Protein AF-A0A2G1LMB9-F1 (afdb_monomer_lite)

Foldseek 3Di:
DVVVVVVVLVVQAPLLLLQLCLLQQAQHWAAQALDCPDPSSVVSCVRRNPSSSNSCCVVQHRHIDHRHNCLLSQLQVCQLQQDDLCVSQVSSVHDSVVSVVSQVVCVVVVNRHHGNNDHRPDPVVVVVVLVPPQDPVPRDDDPVVPCPPDPPPPPPPPDDDDDDDD

pLDDT: mean 78.18, std 22.2, range [35.91, 97.31]

Secondary structure (DSSP, 8-state):
-HHHHHHHHHHHS-HHHHHHHHHHHTTSEEE--S-TTSHHHHHHHHHHHHHHHHHHHHHHTTSEEE----HHHHHHHHHHTT--HHHHHHHHTS-HHHHHHHHHHHHHTT-PPPTTSS--S-THHHHHHHTT-B-TTT--B-GGG---------------------

Structure (mmCIF, N/CA/C/O backbone):
data_AF-A0A2G1LMB9-F1
#
_entry.id   AF-A0A2G1LMB9-F1
#
loop_
_atom_site.group_PDB
_atom_site.id
_atom_site.type_symbol
_atom_site.label_atom_id
_atom_site.label_alt_id
_atom_site.label_comp_id
_atom_site.label_asym_id
_atom_site.label_entity_id
_atom_site.label_seq_id
_atom_site.pdbx_PDB_ins_code
_atom_site.Cartn_x
_atom_site.Cartn_y
_atom_site.Cartn_z
_atom_site.occupancy
_atom_site.B_iso_or_equiv
_atom_site.auth_seq_id
_atom_site.auth_comp_id
_atom_site.auth_asym_id
_atom_site.auth_atom_id
_atom_site.pdbx_PDB_model_num
ATOM 1 N N . MET A 1 1 ? 10.425 -12.894 7.983 1.00 49.38 1 MET A N 1
ATOM 2 C CA . MET A 1 1 ? 10.322 -12.678 6.521 1.00 49.38 1 MET A CA 1
ATOM 3 C C . MET A 1 1 ? 9.237 -11.686 6.073 1.00 49.38 1 MET A C 1
ATOM 5 O O . MET A 1 1 ? 9.584 -10.804 5.309 1.00 49.38 1 MET A O 1
ATOM 9 N N . LYS A 1 2 ? 7.954 -11.737 6.498 1.00 54.31 2 LYS A N 1
ATOM 10 C CA . LYS A 1 2 ? 6.942 -10.742 6.030 1.00 54.31 2 LYS A CA 1
ATOM 11 C C . LYS A 1 2 ? 7.195 -9.293 6.497 1.00 54.31 2 LYS A C 1
ATOM 13 O O . LYS A 1 2 ? 6.802 -8.365 5.801 1.00 54.31 2 LYS A O 1
ATOM 18 N N . SER A 1 3 ? 7.811 -9.100 7.666 1.00 61.62 3 SER A N 1
ATOM 19 C CA . SER A 1 3 ? 8.105 -7.773 8.233 1.00 61.62 3 SER A CA 1
ATOM 20 C C . SER A 1 3 ? 9.253 -7.057 7.519 1.00 61.62 3 SER A C 1
ATOM 22 O O . SER A 1 3 ? 9.159 -5.860 7.278 1.00 61.62 3 SER A O 1
ATOM 24 N N . GLU A 1 4 ? 10.298 -7.791 7.137 1.00 70.12 4 GLU A N 1
ATOM 25 C CA . GLU A 1 4 ? 11.509 -7.230 6.520 1.00 70.12 4 GLU A CA 1
ATOM 26 C C . GLU A 1 4 ? 11.238 -6.692 5.116 1.00 70.12 4 GLU A C 1
ATOM 28 O O . GLU A 1 4 ? 11.680 -5.599 4.784 1.00 70.12 4 GLU A O 1
ATOM 33 N N . PHE A 1 5 ? 10.423 -7.393 4.321 1.00 77.88 5 PHE A N 1
ATOM 34 C CA . PHE A 1 5 ? 10.077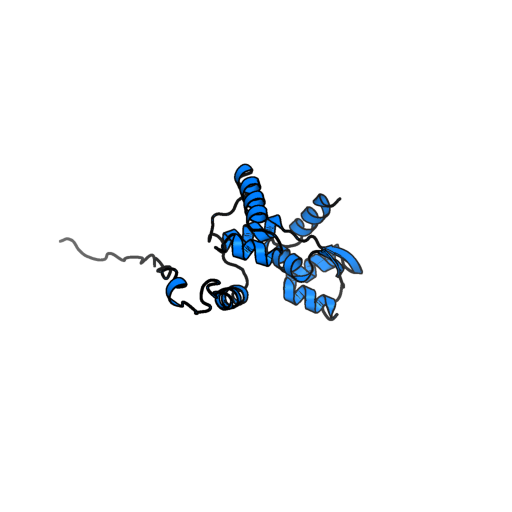 -6.930 2.975 1.00 77.88 5 PHE A CA 1
ATOM 35 C C . PHE A 1 5 ? 9.251 -5.634 2.985 1.00 77.88 5 PHE A C 1
ATOM 37 O O . PHE A 1 5 ? 9.436 -4.774 2.131 1.00 77.88 5 PHE A O 1
ATOM 44 N N . LYS A 1 6 ? 8.361 -5.464 3.976 1.00 78.88 6 LYS A N 1
ATOM 45 C CA . LYS A 1 6 ? 7.635 -4.200 4.163 1.00 78.88 6 LYS A CA 1
ATOM 46 C C . LYS A 1 6 ? 8.609 -3.059 4.465 1.00 78.88 6 LYS A C 1
ATOM 48 O O . LYS A 1 6 ? 8.463 -2.005 3.865 1.00 78.88 6 LYS A O 1
ATOM 53 N N . SER A 1 7 ? 9.561 -3.278 5.377 1.00 83.25 7 SER A N 1
ATOM 54 C CA . SER A 1 7 ? 10.574 -2.273 5.730 1.00 83.25 7 SER A CA 1
ATOM 55 C C . SER A 1 7 ? 11.363 -1.844 4.501 1.00 83.25 7 SER A C 1
ATOM 57 O O . SER A 1 7 ? 11.392 -0.666 4.185 1.00 83.25 7 SER A O 1
ATOM 59 N N . LEU A 1 8 ? 11.879 -2.816 3.747 1.00 86.62 8 LEU A N 1
ATOM 60 C CA . LEU A 1 8 ? 12.672 -2.554 2.551 1.00 86.62 8 LEU A CA 1
ATOM 61 C C . LEU A 1 8 ? 11.900 -1.737 1.505 1.00 86.62 8 LEU A C 1
ATOM 63 O O . LEU A 1 8 ? 12.444 -0.817 0.911 1.00 86.62 8 LEU A O 1
ATOM 67 N N . LEU A 1 9 ? 10.616 -2.041 1.292 1.00 87.69 9 LEU A N 1
ATOM 68 C CA . LEU A 1 9 ? 9.776 -1.246 0.398 1.00 87.69 9 LEU A CA 1
ATOM 69 C C . LEU A 1 9 ? 9.539 0.181 0.923 1.00 87.69 9 LEU A C 1
ATOM 71 O O . LEU A 1 9 ? 9.479 1.105 0.119 1.00 87.69 9 LEU A O 1
ATOM 75 N N . SER A 1 10 ? 9.416 0.368 2.239 1.00 88.06 10 SER A N 1
ATOM 76 C CA . SER A 1 10 ? 9.296 1.691 2.875 1.00 88.06 10 SER A CA 1
ATOM 77 C C . SER A 1 10 ? 10.571 2.524 2.833 1.00 88.06 10 SER A C 1
ATOM 79 O O . SER A 1 10 ? 10.472 3.744 2.897 1.00 88.06 10 SER A O 1
ATOM 81 N N . ASP A 1 11 ? 11.734 1.895 2.685 1.00 90.94 11 ASP A N 1
ATOM 82 C CA . ASP A 1 11 ? 13.006 2.606 2.518 1.00 90.94 11 ASP A CA 1
ATOM 83 C C . ASP A 1 11 ? 13.177 3.148 1.089 1.00 90.94 11 ASP A C 1
ATOM 85 O O . ASP A 1 11 ? 13.950 4.075 0.854 1.00 90.94 11 ASP A O 1
ATOM 89 N N . ILE A 1 12 ? 12.460 2.558 0.128 1.00 92.56 12 ILE A N 1
ATOM 90 C CA . ILE A 1 12 ? 12.597 2.846 -1.303 1.00 92.56 12 ILE A CA 1
ATOM 91 C C . ILE A 1 12 ? 11.465 3.747 -1.793 1.00 92.56 12 ILE A C 1
ATOM 93 O O . ILE A 1 12 ? 11.712 4.645 -2.584 1.00 92.56 12 ILE A O 1
ATOM 97 N N . LEU A 1 13 ? 10.231 3.502 -1.351 1.00 92.69 13 LEU A N 1
ATOM 98 C CA . LEU A 1 13 ? 9.037 4.208 -1.806 1.00 92.69 13 LEU A CA 1
ATOM 99 C C . LEU A 1 13 ? 8.461 5.076 -0.691 1.00 92.69 13 LEU A C 1
ATOM 101 O O . LEU A 1 13 ? 8.387 4.664 0.469 1.00 92.69 13 LEU A O 1
ATOM 105 N N . SER A 1 14 ? 7.945 6.246 -1.064 1.00 91.81 14 SER A N 1
ATOM 106 C CA . SER A 1 14 ? 7.169 7.072 -0.138 1.00 91.81 14 SER A CA 1
ATOM 107 C C . SER A 1 14 ? 5.892 6.353 0.313 1.00 91.81 14 SER A C 1
ATOM 109 O O . SER A 1 14 ? 5.378 5.459 -0.362 1.00 91.81 14 SER A O 1
ATOM 111 N N . GLU A 1 15 ? 5.330 6.761 1.453 1.00 89.81 15 GLU A N 1
ATOM 112 C CA . GLU A 1 15 ? 4.102 6.153 1.985 1.00 89.81 15 GLU A CA 1
ATOM 113 C C . GLU A 1 15 ? 2.938 6.195 0.978 1.00 89.81 15 GLU A C 1
ATOM 115 O O . GLU A 1 15 ? 2.204 5.219 0.825 1.00 89.81 15 GLU A O 1
ATOM 120 N N . ASP A 1 16 ? 2.792 7.308 0.258 1.00 89.81 16 ASP A N 1
ATOM 121 C CA . ASP A 1 16 ? 1.724 7.504 -0.723 1.00 89.81 16 ASP A CA 1
ATOM 122 C C . ASP A 1 16 ? 1.921 6.570 -1.932 1.00 89.81 16 ASP A C 1
ATOM 124 O O . ASP A 1 16 ? 0.968 5.920 -2.369 1.00 89.81 16 ASP A O 1
ATOM 128 N N . GLN A 1 17 ? 3.166 6.401 -2.395 1.00 92.75 17 GLN A N 1
ATOM 129 C CA . GLN A 1 17 ? 3.511 5.428 -3.438 1.00 92.75 17 GLN A CA 1
ATOM 130 C C . GLN A 1 17 ? 3.288 3.989 -2.971 1.00 92.75 17 GLN A C 1
ATOM 132 O O . GLN A 1 17 ? 2.761 3.177 -3.724 1.00 92.75 17 GLN A O 1
ATOM 137 N N . LEU A 1 18 ? 3.633 3.654 -1.727 1.00 92.69 18 LEU A N 1
ATOM 138 C CA . LEU A 1 18 ? 3.389 2.321 -1.176 1.00 92.69 18 LEU A CA 1
ATOM 139 C C . LEU A 1 18 ? 1.911 1.963 -1.136 1.00 92.69 18 LEU A C 1
ATOM 141 O O . LEU A 1 18 ? 1.543 0.823 -1.425 1.00 92.69 18 LEU A O 1
ATOM 145 N N . ILE A 1 19 ? 1.073 2.918 -0.745 1.00 92.31 19 ILE A N 1
ATOM 146 C CA . ILE A 1 19 ? -0.372 2.721 -0.695 1.00 92.31 19 ILE A CA 1
ATOM 147 C C . ILE A 1 19 ? -0.906 2.481 -2.104 1.00 92.31 19 ILE A C 1
ATOM 149 O O . ILE A 1 19 ? -1.572 1.467 -2.300 1.00 92.31 19 ILE A O 1
ATOM 153 N N . ALA A 1 20 ? -0.551 3.329 -3.073 1.00 91.81 20 ALA A N 1
ATOM 154 C CA . ALA A 1 20 ? -0.976 3.160 -4.462 1.00 91.81 20 ALA A CA 1
ATOM 155 C C . ALA A 1 20 ? -0.475 1.830 -5.059 1.00 91.81 20 ALA A C 1
ATOM 157 O O . ALA A 1 20 ? -1.229 1.089 -5.688 1.00 91.81 20 ALA A O 1
ATOM 158 N N . PHE A 1 21 ? 0.772 1.455 -4.767 1.00 93.38 21 PHE A N 1
ATOM 159 C CA . PHE A 1 21 ? 1.349 0.177 -5.181 1.00 93.38 21 PHE A CA 1
ATOM 160 C C . PHE A 1 21 ? 0.594 -1.029 -4.607 1.00 93.38 21 PHE A C 1
ATOM 162 O O . PHE A 1 21 ? 0.346 -2.010 -5.307 1.00 93.38 21 PHE A O 1
ATOM 169 N N . ALA A 1 22 ? 0.225 -0.971 -3.325 1.00 93.38 22 ALA A N 1
ATOM 170 C CA . ALA A 1 22 ? -0.512 -2.037 -2.655 1.00 93.38 22 ALA A CA 1
ATOM 171 C C . ALA A 1 22 ? -1.999 -2.074 -3.032 1.00 93.38 22 ALA A C 1
ATOM 173 O O . ALA A 1 22 ? -2.616 -3.135 -2.927 1.00 93.38 22 ALA A O 1
ATOM 174 N N . GLU A 1 23 ? -2.589 -0.949 -3.433 1.00 92.00 23 GLU A N 1
ATOM 175 C CA . GLU A 1 23 ? -3.941 -0.913 -3.991 1.00 92.00 23 GLU A CA 1
ATOM 176 C C . GLU A 1 23 ? -4.005 -1.630 -5.338 1.00 92.00 23 GLU A C 1
ATOM 178 O O . GLU A 1 23 ? -4.903 -2.447 -5.528 1.00 92.00 23 GLU A O 1
ATOM 183 N N . GLU A 1 24 ? -3.029 -1.387 -6.213 1.00 94.25 24 GLU A N 1
ATOM 184 C CA . GLU A 1 24 ? -3.017 -1.953 -7.564 1.00 94.25 24 GLU A CA 1
ATOM 185 C C . GLU A 1 24 ? -2.515 -3.407 -7.592 1.00 94.25 24 GLU A C 1
ATOM 187 O O . GLU A 1 24 ? -3.124 -4.281 -8.207 1.00 94.25 24 GLU A O 1
ATOM 192 N N . PHE A 1 25 ? -1.411 -3.703 -6.897 1.00 94.44 25 PHE A N 1
ATOM 193 C CA . PHE A 1 25 ? -0.711 -4.990 -7.025 1.00 94.44 25 PHE A CA 1
ATOM 194 C C . PHE A 1 25 ? -0.717 -5.839 -5.747 1.00 94.44 25 PHE A C 1
ATOM 196 O O . PHE A 1 25 ? -0.154 -6.940 -5.731 1.00 94.44 25 PHE A O 1
ATOM 203 N N . GLY A 1 26 ? -1.322 -5.362 -4.656 1.00 92.69 26 GLY A N 1
ATOM 204 C CA . GLY A 1 26 ? -1.291 -6.031 -3.355 1.00 92.69 26 GLY A CA 1
ATOM 205 C C . GLY A 1 26 ? -1.780 -7.482 -3.393 1.00 92.69 26 GLY A C 1
ATOM 206 O O . GLY A 1 26 ? -2.807 -7.804 -3.978 1.00 92.69 26 GLY A O 1
ATOM 207 N N . GLY A 1 27 ? -1.052 -8.381 -2.724 1.00 91.62 27 GLY A N 1
ATOM 208 C CA . GLY A 1 27 ? -1.405 -9.804 -2.649 1.00 91.62 27 GLY A CA 1
ATOM 209 C C . GLY A 1 27 ? -0.988 -10.628 -3.869 1.00 91.62 27 GLY A C 1
ATOM 210 O O . GLY A 1 27 ? -1.230 -11.835 -3.891 1.00 91.62 27 GLY A O 1
ATOM 211 N N . THR A 1 28 ? -0.324 -10.015 -4.850 1.00 93.38 28 THR A N 1
ATOM 212 C CA . THR A 1 28 ? 0.164 -10.696 -6.053 1.00 93.38 28 THR A CA 1
ATOM 213 C C . THR A 1 28 ? 1.678 -10.928 -6.019 1.00 93.38 28 THR A C 1
ATOM 215 O O . THR A 1 28 ? 2.416 -10.359 -5.204 1.00 93.38 28 THR A O 1
ATOM 218 N N . ARG A 1 29 ? 2.152 -11.805 -6.912 1.00 94.88 29 ARG A N 1
ATOM 219 C CA . ARG A 1 29 ? 3.573 -11.924 -7.251 1.00 94.88 29 ARG A CA 1
ATOM 220 C C . ARG A 1 29 ? 3.824 -11.085 -8.504 1.00 94.88 29 ARG A C 1
ATOM 222 O O . ARG A 1 29 ? 3.400 -11.478 -9.587 1.00 94.88 29 ARG A O 1
ATOM 229 N N . LEU A 1 30 ? 4.503 -9.957 -8.343 1.00 94.94 30 LEU A N 1
ATOM 230 C CA . LEU A 1 30 ? 4.719 -8.968 -9.392 1.00 94.94 30 LEU A CA 1
ATOM 231 C C . LEU A 1 30 ? 6.133 -9.089 -9.958 1.00 94.94 30 LEU A C 1
ATOM 233 O O . LEU A 1 30 ? 7.098 -9.095 -9.199 1.00 94.94 30 LEU A O 1
ATOM 237 N N . TYR A 1 31 ? 6.255 -9.163 -11.282 1.00 95.75 31 TYR A N 1
ATOM 238 C CA . TYR A 1 31 ? 7.542 -9.020 -11.962 1.00 95.75 31 TYR A CA 1
ATOM 239 C C . TYR A 1 31 ? 7.917 -7.542 -12.077 1.00 95.75 31 TYR A C 1
ATOM 241 O O . TYR A 1 31 ? 7.106 -6.750 -12.562 1.00 95.75 31 TYR A O 1
ATOM 249 N N . VAL A 1 32 ? 9.141 -7.179 -11.694 1.00 95.62 32 VAL A N 1
ATOM 250 C CA . VAL A 1 32 ? 9.649 -5.806 -11.808 1.00 95.62 32 VAL A CA 1
ATOM 251 C C . VAL A 1 32 ? 10.588 -5.710 -13.017 1.00 95.62 32 VAL A C 1
ATOM 253 O O . VAL A 1 32 ? 11.716 -6.198 -12.970 1.00 95.62 32 VAL A O 1
ATOM 256 N N . PRO A 1 33 ? 10.167 -5.096 -14.135 1.00 95.44 33 PRO A N 1
ATOM 257 C CA . PRO A 1 33 ? 11.034 -4.928 -15.295 1.00 95.44 33 PRO A CA 1
ATOM 258 C C . PRO A 1 33 ? 12.060 -3.806 -15.068 1.00 95.44 33 PRO A C 1
ATOM 260 O O . PRO A 1 33 ? 11.755 -2.800 -14.441 1.00 95.44 33 PRO A O 1
ATOM 263 N N . CYS A 1 34 ? 13.249 -3.912 -15.673 1.00 93.94 34 CYS A N 1
ATOM 264 C CA . CYS A 1 34 ? 14.214 -2.797 -15.708 1.00 93.94 34 CYS A CA 1
ATOM 265 C C . CYS A 1 34 ? 13.847 -1.702 -16.721 1.00 93.94 34 CYS A C 1
ATOM 267 O O . CYS A 1 34 ? 14.402 -0.610 -16.677 1.00 93.94 34 CYS A O 1
ATOM 269 N N . LYS A 1 35 ? 12.976 -2.004 -17.693 1.00 93.31 35 LYS A N 1
ATOM 270 C CA . LYS A 1 35 ? 12.632 -1.083 -18.783 1.00 93.31 35 LYS A CA 1
ATOM 271 C C . LYS A 1 35 ? 11.208 -0.545 -18.607 1.00 93.31 35 LYS A C 1
ATOM 273 O O . LYS A 1 35 ? 10.270 -1.354 -18.584 1.00 93.31 35 LYS A O 1
ATOM 278 N N . PRO A 1 36 ? 11.019 0.787 -18.595 1.00 92.62 36 PRO A N 1
ATOM 279 C CA . PRO A 1 36 ? 9.702 1.403 -18.422 1.00 92.62 36 PRO A CA 1
ATOM 280 C C . PRO A 1 36 ? 8.770 1.143 -19.614 1.00 92.62 36 PRO A C 1
ATOM 282 O O . PRO A 1 36 ? 7.556 1.137 -19.468 1.00 92.62 36 PRO A O 1
ATOM 285 N N . SER A 1 37 ? 9.323 0.869 -20.802 1.00 93.25 37 SER A N 1
ATOM 286 C CA . SER A 1 37 ? 8.553 0.651 -22.033 1.00 93.25 37 SER A CA 1
ATOM 287 C C . SER A 1 37 ? 7.735 -0.645 -22.055 1.00 93.25 37 SER A C 1
ATOM 289 O O . SER A 1 37 ? 6.841 -0.788 -22.893 1.00 93.25 37 SER A O 1
ATOM 291 N N . THR A 1 38 ? 8.017 -1.583 -21.149 1.00 94.19 38 THR A N 1
ATOM 292 C CA . THR A 1 38 ? 7.254 -2.830 -21.014 1.00 94.19 38 THR A CA 1
ATOM 293 C C . THR A 1 38 ? 5.835 -2.556 -20.510 1.00 94.19 38 THR A C 1
ATOM 295 O O . THR A 1 38 ? 5.598 -1.573 -19.813 1.00 94.19 38 THR A O 1
ATOM 298 N N . GLN A 1 39 ? 4.877 -3.438 -20.818 1.00 93.38 39 GLN A N 1
ATOM 299 C CA . GLN A 1 39 ? 3.498 -3.290 -20.329 1.00 93.38 39 GLN A CA 1
ATOM 300 C C . GLN A 1 39 ? 3.443 -3.202 -18.796 1.00 93.38 39 GLN A C 1
ATOM 302 O O . GLN A 1 39 ? 2.752 -2.345 -18.257 1.00 93.38 39 GLN A O 1
ATOM 307 N N . MET A 1 40 ? 4.219 -4.043 -18.105 1.00 92.81 40 MET A N 1
ATOM 308 C CA . MET A 1 40 ? 4.287 -4.019 -16.645 1.00 92.81 40 MET A CA 1
ATOM 309 C C . MET A 1 40 ? 4.986 -2.759 -16.118 1.00 92.81 40 MET A C 1
ATOM 311 O O . MET A 1 40 ? 4.528 -2.176 -15.144 1.00 92.81 40 MET A O 1
ATOM 315 N N . GLY A 1 41 ? 6.045 -2.287 -16.785 1.00 93.44 41 GLY A N 1
ATOM 316 C CA . GLY A 1 41 ? 6.713 -1.034 -16.424 1.00 93.44 41 GLY A CA 1
ATOM 317 C C . GLY A 1 41 ? 5.756 0.153 -16.492 1.00 93.44 41 GLY A C 1
ATOM 318 O O . GLY A 1 41 ? 5.651 0.909 -15.532 1.00 93.44 41 GLY A O 1
ATOM 319 N N . LYS A 1 42 ? 4.968 0.246 -17.570 1.00 94.69 42 LYS A N 1
ATOM 320 C CA . LYS A 1 42 ? 3.914 1.261 -17.716 1.00 94.69 42 LYS A CA 1
ATOM 321 C C . LYS A 1 42 ? 2.847 1.166 -16.622 1.00 94.69 42 LYS A C 1
ATOM 323 O O . LYS A 1 42 ? 2.439 2.199 -16.106 1.00 94.69 42 LYS A O 1
ATOM 328 N N . ALA A 1 43 ? 2.415 -0.043 -16.255 1.00 94.00 43 ALA A N 1
ATOM 329 C CA . ALA A 1 43 ? 1.432 -0.242 -15.188 1.00 94.00 43 ALA A CA 1
ATOM 330 C C . ALA A 1 43 ? 1.970 0.199 -13.816 1.00 94.00 43 ALA A C 1
ATOM 332 O O . ALA A 1 43 ? 1.277 0.887 -13.073 1.00 94.00 43 ALA A O 1
ATOM 333 N N . ILE A 1 44 ? 3.225 -0.133 -13.497 1.00 93.31 44 ILE A N 1
ATOM 334 C CA . ILE A 1 44 ? 3.862 0.303 -12.247 1.00 93.31 44 ILE A CA 1
ATOM 335 C C . ILE A 1 44 ? 4.012 1.830 -12.232 1.00 93.31 44 ILE A C 1
ATOM 337 O O . ILE A 1 44 ? 3.642 2.462 -11.249 1.00 93.31 44 ILE A O 1
ATOM 341 N N . ILE A 1 45 ? 4.476 2.440 -13.326 1.00 95.50 45 ILE A N 1
ATOM 342 C CA . ILE A 1 45 ? 4.586 3.905 -13.442 1.00 95.50 45 ILE A CA 1
ATOM 343 C C . ILE A 1 45 ? 3.224 4.582 -13.271 1.00 95.50 45 ILE A C 1
ATOM 345 O O . ILE A 1 45 ? 3.138 5.597 -12.588 1.00 95.50 45 ILE A O 1
ATOM 349 N N . ALA A 1 46 ? 2.154 4.021 -13.837 1.00 92.81 46 ALA A N 1
ATOM 350 C CA . ALA A 1 46 ? 0.808 4.562 -13.661 1.00 92.81 46 ALA A CA 1
ATOM 351 C C . ALA A 1 46 ? 0.357 4.551 -12.188 1.00 92.81 46 ALA A C 1
ATOM 353 O O . ALA A 1 46 ? -0.362 5.454 -11.768 1.00 92.81 46 ALA A O 1
ATOM 354 N N . ALA A 1 47 ? 0.802 3.565 -11.402 1.00 92.50 47 ALA A N 1
ATOM 355 C CA . ALA A 1 47 ? 0.460 3.456 -9.987 1.00 92.50 47 ALA A CA 1
ATOM 356 C C . ALA A 1 47 ? 1.316 4.359 -9.077 1.00 92.50 47 ALA A C 1
ATOM 358 O O . ALA A 1 47 ? 0.780 4.967 -8.155 1.00 92.50 47 ALA A O 1
ATOM 359 N N . ILE A 1 48 ? 2.637 4.439 -9.295 1.00 93.69 48 ILE A N 1
ATOM 360 C CA . ILE A 1 48 ? 3.576 5.085 -8.345 1.00 93.69 48 ILE A CA 1
ATOM 361 C C . ILE A 1 48 ? 4.457 6.194 -8.936 1.00 93.69 48 ILE A C 1
ATOM 363 O O . ILE A 1 48 ? 5.308 6.752 -8.235 1.00 93.69 48 ILE A O 1
ATOM 367 N N . GLY A 1 49 ? 4.265 6.524 -10.210 1.00 94.00 49 GLY A N 1
ATOM 368 C CA . GLY A 1 49 ? 5.074 7.491 -10.946 1.00 94.00 49 GLY A CA 1
ATOM 369 C C . GLY A 1 49 ? 6.415 6.934 -11.438 1.00 94.00 49 GLY A C 1
ATOM 370 O O . GLY A 1 49 ? 6.852 5.841 -11.069 1.00 94.00 49 GLY A O 1
ATOM 371 N N . GLU A 1 50 ? 7.085 7.710 -12.292 1.00 94.44 50 GLU A N 1
ATOM 372 C CA . GLU A 1 50 ? 8.376 7.335 -12.891 1.00 94.44 50 GLU A CA 1
ATOM 373 C C . GLU A 1 50 ? 9.507 7.254 -11.863 1.00 94.44 50 GLU A 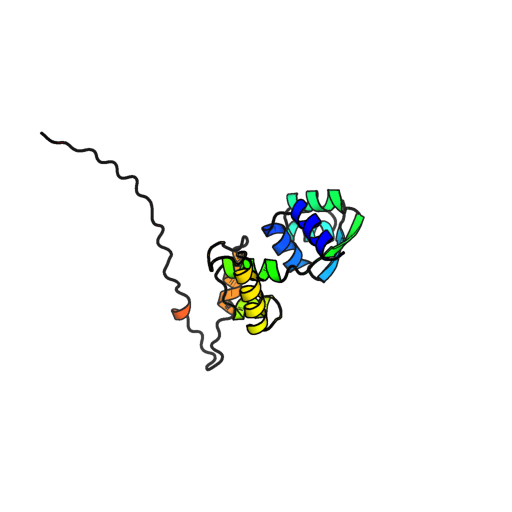C 1
ATOM 375 O O . GLU A 1 50 ? 10.347 6.355 -11.937 1.00 94.44 50 GLU A O 1
ATOM 380 N N . GLU A 1 51 ? 9.511 8.151 -10.876 1.00 94.31 51 GLU A N 1
ATOM 381 C CA . GLU A 1 51 ? 10.496 8.148 -9.793 1.00 94.31 51 GLU A CA 1
ATOM 382 C C . GLU A 1 51 ? 10.384 6.869 -8.953 1.00 94.31 51 GLU A C 1
ATOM 384 O O . GLU A 1 51 ? 11.370 6.147 -8.792 1.00 94.31 51 GLU A O 1
ATOM 389 N N . GLY A 1 52 ? 9.166 6.529 -8.515 1.00 93.94 52 GLY A N 1
ATOM 390 C CA . GLY A 1 52 ? 8.910 5.309 -7.752 1.00 93.94 52 GLY A CA 1
ATOM 391 C C . GLY A 1 52 ? 9.252 4.050 -8.551 1.00 93.94 52 GLY A C 1
ATOM 392 O O . GLY A 1 52 ? 9.853 3.117 -8.019 1.00 93.94 52 GLY A O 1
ATOM 393 N N . PHE A 1 53 ? 8.950 4.027 -9.854 1.00 96.00 53 PHE A N 1
ATOM 394 C CA . PHE A 1 53 ? 9.379 2.937 -10.733 1.00 96.00 53 PHE A CA 1
ATOM 395 C C . PHE A 1 53 ? 10.906 2.836 -10.832 1.00 96.00 53 PHE A C 1
ATOM 397 O O . PHE A 1 53 ? 11.458 1.738 -10.759 1.00 96.00 53 PHE A O 1
ATOM 404 N N . THR A 1 54 ? 11.602 3.961 -10.988 1.00 96.06 54 THR A N 1
ATOM 405 C CA . THR A 1 54 ? 13.067 3.993 -11.104 1.00 96.06 54 THR A CA 1
ATOM 406 C C . THR A 1 54 ? 13.713 3.429 -9.844 1.00 96.06 54 THR A C 1
ATOM 408 O O . THR A 1 54 ? 14.563 2.539 -9.928 1.00 96.06 54 THR A O 1
ATOM 411 N N . GLN A 1 55 ? 13.240 3.861 -8.676 1.00 94.94 55 GLN A N 1
ATOM 412 C CA . GLN A 1 55 ? 13.678 3.337 -7.387 1.00 94.94 55 GLN A CA 1
ATOM 413 C C . GLN A 1 55 ? 13.396 1.830 -7.284 1.00 94.94 55 GLN A C 1
ATOM 415 O O . GLN A 1 55 ? 14.316 1.041 -7.075 1.00 94.94 55 GLN A O 1
ATOM 420 N N . LEU A 1 56 ? 12.161 1.392 -7.546 1.00 93.88 56 LEU A N 1
ATOM 421 C CA . LEU A 1 56 ? 11.786 -0.022 -7.462 1.00 93.88 56 LEU A CA 1
ATOM 422 C C . LEU A 1 56 ? 12.599 -0.911 -8.423 1.00 93.88 56 LEU A C 1
ATOM 424 O O . LEU A 1 56 ? 13.060 -1.985 -8.040 1.00 93.88 56 LEU A O 1
ATOM 428 N N . SER A 1 57 ? 12.801 -0.459 -9.662 1.00 94.94 57 SER A N 1
ATOM 429 C CA . SER A 1 57 ? 13.551 -1.189 -10.692 1.00 94.94 57 SER A CA 1
ATOM 430 C C . SER A 1 57 ? 15.052 -1.263 -10.409 1.00 94.94 57 SER A C 1
ATOM 432 O O . SER A 1 57 ? 15.690 -2.236 -10.807 1.00 94.94 57 SER A O 1
ATOM 434 N N . THR A 1 58 ? 15.610 -0.291 -9.682 1.00 94.44 58 THR A N 1
ATOM 435 C CA . THR A 1 58 ? 17.017 -0.308 -9.255 1.00 94.44 58 THR A CA 1
ATOM 436 C C . THR A 1 58 ? 17.275 -1.421 -8.242 1.00 94.44 58 THR A C 1
ATOM 438 O O . THR A 1 58 ? 18.288 -2.109 -8.332 1.00 94.44 58 THR A O 1
ATOM 441 N N . PHE A 1 59 ? 16.348 -1.634 -7.302 1.00 92.25 59 PHE A N 1
ATOM 442 C CA . PHE A 1 59 ? 16.511 -2.635 -6.243 1.00 92.25 59 PHE A CA 1
ATOM 443 C C . PHE A 1 59 ? 16.027 -4.035 -6.635 1.00 92.25 59 PHE A C 1
ATOM 445 O O . PHE A 1 59 ? 16.631 -5.023 -6.227 1.00 92.25 59 PHE A O 1
ATOM 452 N N . PHE A 1 60 ? 14.945 -4.134 -7.412 1.00 93.12 60 PHE A N 1
ATOM 453 C CA . PHE A 1 60 ? 14.271 -5.409 -7.704 1.00 93.12 60 PHE A CA 1
ATOM 454 C C . PHE A 1 60 ? 14.186 -5.737 -9.198 1.00 93.12 60 PHE A C 1
ATOM 456 O O . PHE A 1 60 ? 13.453 -6.645 -9.594 1.00 93.12 60 PHE A O 1
ATOM 463 N N . GLY A 1 61 ? 14.890 -4.989 -10.048 1.00 92.31 61 GLY A N 1
ATOM 464 C CA . GLY A 1 61 ? 14.846 -5.164 -11.494 1.00 92.31 61 GLY A CA 1
ATOM 465 C C . GLY A 1 61 ? 15.157 -6.595 -11.933 1.00 92.31 61 GLY A C 1
ATOM 466 O O . GLY A 1 61 ? 16.114 -7.209 -11.475 1.00 92.31 61 GLY A O 1
ATOM 467 N N . GLN A 1 62 ? 14.345 -7.101 -12.861 1.00 93.44 62 GLN A N 1
ATOM 468 C CA . GLN A 1 62 ? 14.370 -8.472 -13.385 1.00 93.44 62 GLN A CA 1
ATOM 469 C C . GLN A 1 62 ? 13.996 -9.571 -12.381 1.00 93.44 62 GLN A C 1
ATOM 471 O O . GLN A 1 62 ? 14.122 -10.748 -12.722 1.00 93.44 62 GLN A O 1
ATOM 476 N N . ASP A 1 63 ? 13.454 -9.225 -11.212 1.00 94.31 63 ASP A N 1
ATOM 477 C CA . ASP A 1 63 ? 12.992 -10.196 -10.222 1.00 94.31 63 ASP A CA 1
ATOM 478 C C . ASP A 1 63 ? 11.469 -10.139 -9.999 1.00 94.31 63 ASP A C 1
ATOM 480 O O . ASP A 1 63 ? 10.757 -9.226 -10.432 1.00 94.31 63 ASP A O 1
ATOM 484 N N . TYR A 1 64 ? 10.952 -11.167 -9.332 1.00 94.56 64 TYR A N 1
ATOM 485 C CA . TYR A 1 64 ? 9.576 -11.267 -8.885 1.00 94.56 64 TYR A CA 1
ATOM 486 C C . TYR A 1 64 ? 9.467 -11.004 -7.389 1.00 94.56 64 TYR A C 1
ATOM 488 O O . TYR A 1 64 ? 9.919 -11.805 -6.568 1.00 94.56 64 TYR A O 1
ATOM 496 N N . ILE A 1 65 ? 8.710 -9.977 -7.028 1.00 93.31 65 ILE A N 1
ATOM 497 C CA . ILE A 1 65 ? 8.438 -9.628 -5.637 1.00 93.31 65 ILE A CA 1
ATOM 498 C C . ILE A 1 65 ? 7.024 -10.030 -5.215 1.00 93.31 65 ILE A C 1
ATOM 500 O O . ILE A 1 65 ? 6.102 -10.105 -6.026 1.00 93.31 65 ILE A O 1
ATOM 504 N N . ARG A 1 66 ? 6.831 -10.306 -3.922 1.00 93.31 66 ARG A N 1
ATOM 505 C CA . ARG A 1 66 ? 5.500 -10.549 -3.341 1.00 93.31 66 ARG A CA 1
ATOM 506 C C . ARG A 1 66 ? 4.980 -9.258 -2.735 1.00 93.31 66 ARG A C 1
ATOM 508 O O . ARG A 1 66 ? 5.458 -8.849 -1.680 1.00 93.31 66 ARG A O 1
ATOM 515 N N . VAL A 1 67 ? 3.993 -8.640 -3.371 1.00 92.50 67 VAL A N 1
ATOM 516 C CA . VAL A 1 67 ? 3.512 -7.322 -2.952 1.00 92.50 67 VAL A CA 1
ATOM 517 C C . VAL A 1 67 ? 2.630 -7.454 -1.702 1.00 92.50 67 VAL A C 1
ATOM 519 O O . VAL A 1 67 ? 1.637 -8.191 -1.719 1.00 92.50 67 VAL A O 1
ATOM 522 N N . PRO A 1 68 ? 2.956 -6.775 -0.588 1.00 92.25 68 PRO A N 1
ATOM 523 C CA . PRO A 1 68 ? 2.124 -6.803 0.608 1.00 92.25 68 PRO A CA 1
ATOM 524 C C . PRO A 1 68 ? 0.821 -6.014 0.400 1.00 92.25 68 PRO A C 1
ATOM 526 O O . PRO A 1 68 ? 0.808 -4.976 -0.244 1.00 92.25 68 PRO A O 1
ATOM 529 N N . LEU A 1 69 ? -0.275 -6.462 1.023 1.00 91.62 69 LEU A N 1
ATOM 530 C CA . LEU A 1 69 ? -1.578 -5.771 0.964 1.00 91.62 69 LEU A CA 1
ATOM 531 C C . LEU A 1 69 ? -1.617 -4.443 1.737 1.00 91.62 69 LEU A C 1
ATOM 533 O O . LEU A 1 69 ? -2.532 -3.649 1.549 1.00 91.62 69 LEU A O 1
ATOM 537 N N . LEU A 1 70 ? -0.682 -4.253 2.677 1.00 93.06 70 LEU A N 1
ATOM 538 C CA . LEU A 1 70 ? -0.563 -3.063 3.528 1.00 93.06 70 LEU A CA 1
ATOM 539 C C . LEU A 1 70 ? -1.882 -2.622 4.204 1.00 93.06 70 LEU A C 1
ATOM 541 O O . LEU A 1 70 ? -2.110 -1.435 4.406 1.00 93.06 70 LEU A O 1
ATOM 545 N N . ILE A 1 71 ? -2.726 -3.581 4.616 1.00 94.06 71 ILE A N 1
ATOM 546 C CA . ILE A 1 71 ? -4.090 -3.348 5.142 1.00 94.06 71 ILE A CA 1
ATOM 547 C C . ILE A 1 71 ? -4.125 -2.278 6.243 1.00 94.06 71 ILE A C 1
ATOM 549 O O . ILE A 1 71 ? -4.954 -1.376 6.198 1.00 94.06 71 ILE A O 1
ATOM 553 N N . ILE A 1 72 ? -3.220 -2.364 7.224 1.00 94.38 72 ILE A N 1
ATOM 554 C CA . ILE A 1 72 ? -3.165 -1.426 8.357 1.00 94.38 72 ILE A CA 1
ATOM 555 C C . ILE A 1 72 ? -2.816 -0.011 7.879 1.00 94.38 72 ILE A C 1
ATOM 557 O O . ILE A 1 72 ? -3.459 0.950 8.293 1.00 94.38 72 ILE A O 1
ATOM 561 N N . LEU A 1 73 ? -1.829 0.110 6.986 1.00 92.88 73 LEU A N 1
ATOM 562 C CA . LEU A 1 73 ? -1.392 1.398 6.447 1.00 92.88 73 LEU A CA 1
ATOM 563 C C . LEU A 1 73 ? -2.512 2.043 5.621 1.00 92.88 73 LEU A C 1
ATOM 565 O O . LEU A 1 73 ? -2.862 3.200 5.844 1.00 92.88 73 LEU A O 1
ATOM 569 N N . ARG A 1 74 ? -3.153 1.256 4.747 1.00 93.94 74 ARG A N 1
ATOM 570 C CA . ARG A 1 74 ? -4.305 1.685 3.944 1.00 93.94 74 ARG A CA 1
ATOM 571 C C . ARG A 1 74 ? -5.475 2.133 4.819 1.00 93.94 74 ARG A C 1
ATOM 573 O O . ARG A 1 74 ? -6.015 3.211 4.600 1.00 93.94 74 ARG A O 1
ATOM 580 N N . ALA A 1 75 ? -5.832 1.357 5.847 1.00 95.31 75 ALA A N 1
ATOM 581 C CA . ALA A 1 75 ? -6.892 1.721 6.789 1.00 95.31 75 ALA A CA 1
ATOM 582 C C . ALA A 1 75 ? -6.617 3.074 7.462 1.00 95.31 75 ALA A C 1
ATOM 584 O O . ALA A 1 75 ? -7.515 3.914 7.554 1.00 95.31 75 ALA A O 1
ATOM 585 N N . ASN A 1 76 ? -5.376 3.291 7.909 1.00 94.12 76 ASN A N 1
ATOM 586 C CA . ASN A 1 76 ? -4.979 4.527 8.572 1.00 94.12 76 ASN A CA 1
ATOM 587 C C . ASN A 1 76 ? -5.032 5.721 7.609 1.00 94.12 76 ASN A C 1
ATOM 589 O O . ASN A 1 76 ? -5.586 6.763 7.958 1.00 94.12 76 ASN A O 1
ATOM 593 N N . ARG A 1 77 ? -4.561 5.557 6.363 1.00 93.25 77 ARG A N 1
ATOM 594 C CA . ARG A 1 77 ? -4.660 6.614 5.347 1.00 93.25 77 ARG A CA 1
ATOM 595 C C . ARG A 1 77 ? -6.102 6.933 4.976 1.00 93.25 77 ARG A C 1
ATOM 597 O O . ARG A 1 77 ? -6.459 8.103 4.917 1.00 93.25 77 ARG A O 1
ATOM 604 N N . TYR A 1 78 ? -6.958 5.934 4.783 1.00 92.81 78 TYR A N 1
ATOM 605 C CA . TYR A 1 78 ? -8.372 6.183 4.494 1.00 92.81 78 TYR A CA 1
ATOM 606 C C . TYR A 1 78 ? -9.082 6.926 5.631 1.00 92.81 78 TYR A C 1
ATOM 608 O O . TYR A 1 78 ? -9.924 7.789 5.382 1.00 92.81 78 TYR A O 1
ATOM 616 N N . ARG A 1 79 ? -8.712 6.642 6.884 1.00 93.62 79 ARG A N 1
ATOM 617 C CA . ARG A 1 79 ? -9.171 7.424 8.036 1.00 93.62 79 ARG A CA 1
ATOM 618 C C . ARG A 1 79 ? -8.646 8.858 7.983 1.00 93.62 79 ARG A C 1
ATOM 620 O O . ARG A 1 79 ? -9.435 9.786 8.163 1.00 93.62 79 ARG A O 1
ATOM 627 N N . GLY A 1 80 ? -7.356 9.036 7.703 1.00 91.75 80 GLY A N 1
ATOM 628 C CA . GLY A 1 80 ? -6.739 10.345 7.475 1.00 91.75 80 GLY A CA 1
ATOM 629 C C . GLY A 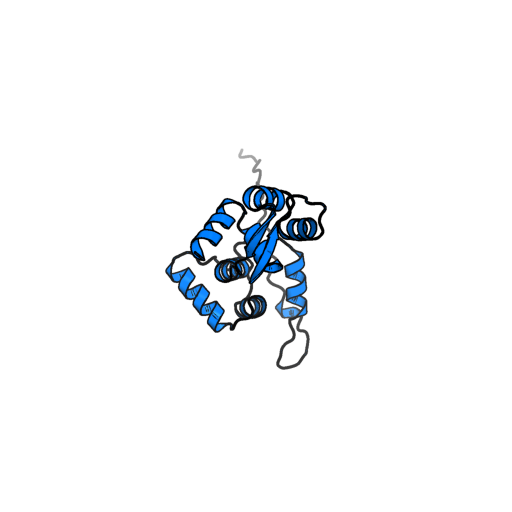1 80 ? -7.449 11.141 6.378 1.00 91.75 80 GLY A C 1
ATOM 630 O O . GLY A 1 80 ? -7.631 12.339 6.525 1.00 91.75 80 GLY A O 1
ATOM 631 N N . ALA A 1 81 ? -7.977 10.474 5.354 1.00 88.50 81 ALA A N 1
ATOM 632 C CA . ALA A 1 81 ? -8.783 11.088 4.300 1.00 88.50 81 ALA A CA 1
ATOM 633 C C . ALA A 1 81 ? -10.239 11.395 4.696 1.00 88.50 81 ALA A C 1
ATOM 635 O O . ALA A 1 81 ? -11.008 11.898 3.884 1.00 88.50 81 ALA A O 1
ATOM 636 N N . GLY A 1 82 ? -10.650 11.075 5.923 1.00 91.88 82 GLY A N 1
ATOM 637 C CA . GLY A 1 82 ? -11.991 11.369 6.426 1.00 91.88 82 GLY A CA 1
ATOM 638 C C . GLY A 1 82 ? -13.039 10.286 6.156 1.00 91.88 82 GLY A C 1
ATOM 639 O O . GLY A 1 82 ? -14.206 10.476 6.507 1.00 91.88 82 GLY A O 1
ATOM 640 N N . LEU A 1 83 ? -12.657 9.131 5.601 1.00 90.12 83 LEU A N 1
ATOM 641 C CA . LEU A 1 83 ? -13.606 8.062 5.281 1.00 90.12 83 LEU A CA 1
ATOM 642 C C . LEU A 1 83 ? -14.219 7.432 6.541 1.00 90.12 83 LEU A C 1
ATOM 644 O O . LEU A 1 83 ? -13.620 7.400 7.619 1.00 90.12 83 LEU A O 1
ATOM 648 N N . SER A 1 84 ? -15.456 6.941 6.416 1.00 92.38 84 SER A N 1
ATOM 649 C CA . SER A 1 84 ? -16.138 6.214 7.492 1.00 92.38 84 SER A CA 1
ATOM 650 C C . SER A 1 84 ? -15.645 4.770 7.585 1.00 92.38 84 SER A C 1
ATOM 652 O O . SER A 1 84 ? -15.240 4.174 6.587 1.00 92.38 84 SER A O 1
ATOM 654 N N . ASN A 1 85 ? -15.729 4.165 8.771 1.00 93.06 85 ASN A N 1
ATOM 655 C CA . ASN A 1 85 ? -15.236 2.802 8.997 1.00 93.06 85 ASN A CA 1
ATOM 656 C C . ASN A 1 85 ? -15.950 1.772 8.102 1.00 93.06 85 ASN A C 1
ATOM 658 O O . ASN A 1 85 ? -15.314 0.838 7.619 1.00 93.06 85 ASN A O 1
ATOM 662 N N . ALA A 1 86 ? -17.235 1.984 7.802 1.00 92.94 86 ALA A N 1
ATOM 663 C CA . ALA A 1 86 ? -17.993 1.163 6.860 1.00 92.94 86 ALA A CA 1
ATOM 664 C C . ALA A 1 86 ? -17.458 1.260 5.416 1.00 92.94 86 ALA A C 1
ATOM 666 O O . ALA A 1 86 ? -17.327 0.245 4.729 1.00 92.94 86 ALA A O 1
ATOM 667 N N . VAL A 1 87 ? -17.114 2.466 4.945 1.00 92.44 87 VAL A N 1
ATOM 668 C CA . VAL A 1 87 ? -16.499 2.664 3.616 1.00 92.44 87 VAL A CA 1
ATOM 669 C C . VAL A 1 87 ? -15.116 2.017 3.568 1.00 92.44 87 VAL A C 1
ATOM 671 O O . VAL A 1 87 ? -14.809 1.296 2.620 1.00 92.44 87 VAL A O 1
ATOM 674 N N . ILE A 1 88 ? -14.323 2.205 4.623 1.00 93.38 88 ILE A N 1
ATOM 675 C CA . ILE A 1 88 ? -12.995 1.599 4.773 1.00 93.38 88 ILE A CA 1
ATOM 676 C C . ILE A 1 88 ? -13.086 0.070 4.741 1.00 93.38 88 ILE A C 1
ATOM 678 O O . ILE A 1 88 ? -12.317 -0.569 4.027 1.00 93.38 88 ILE A O 1
ATOM 682 N N . GLY A 1 89 ? -14.053 -0.517 5.450 1.00 94.06 89 GLY A N 1
ATOM 683 C CA . GLY A 1 89 ? -14.270 -1.964 5.471 1.00 94.06 89 GLY A CA 1
ATOM 684 C C . GLY A 1 89 ? -14.558 -2.519 4.081 1.00 94.06 89 GLY A C 1
ATOM 685 O O . GLY A 1 89 ? -13.887 -3.454 3.644 1.00 94.06 89 GLY A O 1
ATOM 686 N N . ARG A 1 90 ? -15.466 -1.879 3.333 1.00 93.44 90 ARG A N 1
ATOM 687 C CA . ARG A 1 90 ? -15.760 -2.262 1.941 1.00 93.44 90 ARG A CA 1
ATOM 688 C C . ARG A 1 90 ? -14.525 -2.181 1.047 1.00 93.44 90 ARG A C 1
ATOM 690 O O . ARG A 1 90 ? -14.257 -3.126 0.314 1.00 93.44 90 ARG A O 1
ATOM 697 N N . ARG A 1 91 ? -13.743 -1.102 1.149 1.00 90.75 91 ARG A N 1
ATOM 698 C CA . ARG A 1 91 ? -12.538 -0.896 0.325 1.00 90.75 91 ARG A CA 1
ATOM 699 C C . ARG A 1 91 ? -11.409 -1.882 0.652 1.00 90.75 91 ARG A C 1
ATOM 701 O O . ARG A 1 91 ? -10.611 -2.214 -0.219 1.00 90.75 91 ARG A O 1
ATOM 708 N N . LEU A 1 92 ? -11.346 -2.363 1.892 1.00 92.88 92 LEU A N 1
ATOM 709 C CA . LEU A 1 92 ? -10.368 -3.358 2.343 1.00 92.88 92 LEU A CA 1
ATOM 710 C C . LEU A 1 92 ? -10.869 -4.807 2.244 1.00 92.88 92 LEU A C 1
ATOM 712 O O . LEU A 1 92 ? -10.105 -5.722 2.546 1.00 92.88 92 LEU A O 1
ATOM 716 N N . GLY A 1 93 ? -12.130 -5.029 1.858 1.00 92.75 93 GLY A N 1
ATOM 717 C CA . GLY A 1 93 ? -12.730 -6.364 1.812 1.00 92.75 93 GLY A CA 1
ATOM 718 C C . GLY A 1 93 ? -12.912 -7.004 3.193 1.00 92.75 93 GLY A C 1
ATOM 719 O O . GLY A 1 93 ? -12.738 -8.212 3.340 1.00 92.75 93 GLY A O 1
ATOM 720 N N . MET A 1 94 ? -13.227 -6.215 4.225 1.00 94.94 94 MET A N 1
ATOM 721 C CA . MET A 1 94 ? -13.440 -6.709 5.591 1.00 94.94 94 MET A CA 1
ATOM 722 C C . MET A 1 94 ? -14.601 -6.017 6.310 1.00 94.94 94 MET A C 1
ATOM 724 O O . MET A 1 94 ? -15.138 -5.008 5.861 1.00 94.94 94 MET A O 1
ATOM 728 N N . THR A 1 95 ? -15.006 -6.569 7.454 1.00 96.50 95 THR A N 1
ATOM 729 C CA . THR A 1 95 ? -16.106 -6.015 8.251 1.00 96.50 95 THR A CA 1
ATOM 730 C C . THR A 1 95 ? -15.709 -4.709 8.935 1.00 96.50 95 THR A C 1
ATOM 732 O O . THR A 1 95 ? -14.543 -4.492 9.273 1.00 96.50 95 THR A O 1
ATOM 735 N N . GLU A 1 96 ? -16.698 -3.862 9.225 1.00 95.38 96 GLU A N 1
ATOM 736 C CA . GLU A 1 96 ? -16.496 -2.645 10.019 1.00 95.38 96 GLU A CA 1
ATOM 737 C C . GLU A 1 96 ? -15.887 -2.960 11.394 1.00 95.38 96 GLU A C 1
ATOM 739 O O . GLU A 1 96 ? -14.976 -2.276 11.851 1.00 95.38 96 GLU A O 1
ATOM 744 N N . THR A 1 97 ? -16.307 -4.059 12.027 1.00 96.75 97 THR A N 1
ATOM 745 C CA . THR A 1 97 ? -15.702 -4.540 13.276 1.00 96.75 97 THR A CA 1
ATOM 746 C C . THR A 1 97 ? -14.216 -4.867 13.108 1.00 96.75 97 THR A C 1
ATOM 748 O O . THR A 1 97 ? -13.426 -4.599 14.012 1.00 96.75 97 THR A O 1
ATOM 751 N N . GLY A 1 98 ? -13.812 -5.426 11.963 1.00 96.44 98 GLY A N 1
ATOM 752 C CA . GLY A 1 98 ? -12.403 -5.656 11.632 1.00 96.44 98 GLY A CA 1
ATOM 753 C C . GLY A 1 98 ? -11.612 -4.351 11.546 1.00 96.44 98 GLY A C 1
ATOM 754 O O . GLY A 1 98 ? -10.541 -4.240 12.144 1.00 96.44 98 GLY A O 1
ATOM 755 N N . VAL A 1 99 ? -12.181 -3.336 10.897 1.00 97.00 99 VAL A N 1
ATOM 756 C CA . VAL A 1 99 ? -11.598 -1.986 10.830 1.00 97.00 99 VAL A CA 1
ATOM 757 C C . VAL A 1 99 ? -11.483 -1.361 12.222 1.00 97.00 99 VAL A C 1
ATOM 759 O O . VAL A 1 99 ? -10.426 -0.840 12.576 1.00 97.00 99 VAL A O 1
ATOM 762 N N . ASN A 1 100 ? -12.521 -1.478 13.053 1.00 96.56 100 ASN A N 1
ATOM 763 C CA . ASN A 1 100 ? -12.502 -0.981 14.430 1.00 96.56 100 ASN A CA 1
ATOM 764 C C . ASN A 1 100 ? -11.361 -1.613 15.236 1.00 96.56 100 ASN A C 1
ATOM 766 O O . ASN A 1 100 ? -10.629 -0.894 15.907 1.00 96.56 100 ASN A O 1
ATOM 770 N N . LYS A 1 101 ? -11.143 -2.930 15.108 1.00 97.31 101 LYS A N 1
ATOM 771 C CA . LYS A 1 101 ? -10.015 -3.619 15.760 1.00 97.31 101 LYS A CA 1
ATOM 772 C C . LYS A 1 101 ? -8.659 -3.083 15.298 1.00 97.31 101 LYS A C 1
ATOM 774 O O . LYS A 1 101 ? -7.771 -2.895 16.127 1.00 97.31 101 LYS A O 1
ATOM 779 N N . ILE A 1 102 ? -8.495 -2.812 14.000 1.00 96.69 102 ILE A N 1
ATOM 780 C CA . ILE A 1 102 ? -7.274 -2.182 13.473 1.00 96.69 102 ILE A CA 1
ATOM 781 C C . ILE A 1 102 ? -7.055 -0.821 14.142 1.00 96.69 102 ILE A C 1
ATOM 783 O O . ILE A 1 102 ? -5.957 -0.552 14.628 1.00 96.69 102 ILE A O 1
ATOM 787 N N . PHE A 1 103 ? -8.092 0.015 14.223 1.00 97.31 103 PHE A N 1
ATOM 788 C CA . PHE A 1 103 ? -7.978 1.345 14.821 1.00 97.31 103 PHE A CA 1
ATOM 789 C C . PHE A 1 103 ? -7.751 1.320 16.326 1.00 97.31 103 PHE A C 1
ATOM 791 O O . PHE A 1 103 ? -6.928 2.094 16.803 1.00 97.31 103 PHE A O 1
ATOM 798 N N . SER A 1 104 ? -8.392 0.418 17.068 1.00 96.81 104 SER A N 1
ATOM 799 C CA . SER A 1 104 ? -8.105 0.226 18.493 1.00 96.81 104 SER A CA 1
ATOM 800 C C . SER A 1 104 ? -6.636 -0.139 18.721 1.00 96.81 104 SER A C 1
ATOM 802 O O . SER A 1 104 ? -5.990 0.433 19.596 1.00 96.81 104 SER A O 1
ATOM 804 N N . ASN A 1 105 ? -6.081 -1.028 17.892 1.00 95.94 105 ASN A N 1
ATOM 805 C CA . ASN A 1 105 ? -4.675 -1.421 17.987 1.00 95.94 105 ASN A CA 1
ATOM 806 C C . ASN A 1 105 ? -3.715 -0.275 17.636 1.00 95.94 105 ASN A C 1
ATOM 808 O O . ASN A 1 105 ? -2.685 -0.131 18.287 1.00 95.94 105 ASN A O 1
ATOM 812 N N . LEU A 1 106 ? -4.033 0.536 16.624 1.00 95.00 106 LEU A N 1
ATOM 813 C CA . LEU A 1 106 ? -3.228 1.710 16.266 1.00 95.00 106 LEU A CA 1
ATOM 814 C C . LEU A 1 106 ? -3.319 2.810 17.329 1.00 95.00 106 LEU A C 1
ATOM 816 O O . LEU A 1 106 ? -2.308 3.427 17.652 1.00 95.00 106 LEU A O 1
ATOM 820 N N . ALA A 1 107 ? -4.503 3.030 17.906 1.00 94.88 107 ALA A N 1
ATOM 821 C CA . ALA A 1 107 ? -4.708 3.998 18.980 1.00 94.88 107 ALA A CA 1
ATOM 822 C C . ALA A 1 107 ? -3.885 3.632 20.219 1.00 94.88 107 ALA A C 1
ATOM 824 O O . ALA A 1 107 ? -3.211 4.492 20.775 1.00 94.88 107 ALA A O 1
ATOM 825 N N . ALA A 1 108 ? -3.865 2.348 20.593 1.00 95.44 108 ALA A N 1
ATOM 826 C CA . ALA A 1 108 ? -3.051 1.851 21.702 1.00 95.44 108 ALA A CA 1
ATOM 827 C C . ALA A 1 108 ? -1.541 2.088 21.502 1.00 95.44 108 ALA A C 1
ATOM 829 O O . ALA A 1 108 ? -0.798 2.152 22.476 1.00 95.44 108 ALA A O 1
ATOM 830 N N . LYS A 1 109 ? -1.091 2.231 20.250 1.00 94.19 109 LYS A N 1
ATOM 831 C CA . LYS A 1 109 ? 0.303 2.526 19.888 1.00 94.19 109 LYS A CA 1
ATOM 832 C C . LYS A 1 109 ? 0.578 4.010 19.629 1.00 94.19 109 LYS A C 1
ATOM 834 O O . LYS A 1 109 ? 1.718 4.367 19.370 1.00 94.19 109 LYS A O 1
ATOM 839 N N . GLY A 1 110 ? -0.445 4.868 19.654 1.00 93.31 110 GLY A N 1
ATOM 840 C CA . GLY A 1 110 ? -0.312 6.279 19.276 1.00 93.31 110 GLY A CA 1
ATOM 841 C C . GLY A 1 110 ? -0.083 6.518 17.776 1.00 93.31 110 GLY A C 1
ATOM 842 O O . GLY A 1 110 ? 0.296 7.614 17.386 1.00 93.31 110 GLY A O 1
ATOM 843 N N . GLU A 1 111 ? -0.323 5.516 16.926 1.00 92.25 111 GLU A N 1
ATOM 844 C CA . GLU A 1 111 ? -0.078 5.571 15.473 1.00 92.25 111 GLU A CA 1
ATOM 845 C C . GLU A 1 111 ? -1.345 5.919 14.666 1.00 92.25 111 GLU A C 1
ATOM 847 O O . GLU A 1 111 ? -1.306 6.050 13.441 1.00 92.25 111 GLU A O 1
ATOM 852 N N . LEU A 1 112 ? -2.506 6.011 15.323 1.00 93.06 112 LEU A N 1
ATOM 853 C CA . LEU A 1 112 ? -3.783 6.258 14.656 1.00 93.06 112 LEU A CA 1
ATOM 854 C C . LEU A 1 112 ? -3.876 7.707 14.165 1.00 93.06 112 LEU A C 1
ATOM 856 O O . LEU A 1 112 ? -3.865 8.642 14.965 1.00 93.06 112 LEU A O 1
ATOM 860 N N . LEU A 1 113 ? -4.067 7.891 12.859 1.00 88.31 113 LEU A N 1
ATOM 861 C CA . LEU A 1 113 ? -4.257 9.215 12.282 1.00 88.31 113 LEU A CA 1
ATOM 862 C C . LEU A 1 113 ? -5.597 9.830 12.729 1.00 88.31 113 LEU A C 1
ATOM 864 O O . LEU A 1 113 ? -6.626 9.132 12.779 1.00 88.31 113 LEU A O 1
ATOM 868 N N . PRO A 1 114 ? -5.626 11.147 13.016 1.00 90.12 114 PRO A N 1
ATOM 869 C CA . PRO A 1 114 ? -6.876 11.872 13.177 1.00 90.12 114 PRO A CA 1
ATOM 870 C C . PRO A 1 114 ? -7.711 11.775 11.900 1.00 90.12 114 PRO A C 1
ATOM 872 O O . PRO A 1 114 ? -7.193 11.702 10.787 1.00 90.12 114 PRO A O 1
ATOM 875 N N . LYS A 1 115 ? -9.032 11.750 12.053 1.00 90.38 115 LYS A N 1
ATOM 876 C CA . LYS A 1 115 ? -9.926 11.659 10.901 1.00 90.38 115 LYS A CA 1
ATOM 877 C C . LYS A 1 115 ? -9.872 12.970 10.105 1.00 90.38 115 LYS A C 1
ATOM 879 O O . LYS A 1 115 ? -10.068 14.025 10.695 1.00 90.38 115 LYS A O 1
ATOM 884 N N . GLY A 1 116 ? -9.651 12.895 8.793 1.00 85.25 116 GLY A N 1
ATOM 885 C CA . GLY A 1 116 ? -9.609 14.074 7.912 1.00 85.25 116 GLY A CA 1
ATOM 886 C C . GLY A 1 116 ? -8.284 14.854 7.916 1.00 85.25 116 GLY A C 1
ATOM 887 O O . GLY A 1 116 ? -8.222 15.923 7.323 1.00 85.25 116 GLY A O 1
ATOM 888 N N . SER A 1 117 ? -7.229 14.348 8.565 1.00 83.19 117 SER A N 1
ATOM 889 C CA . SER A 1 117 ? -5.933 15.035 8.655 1.00 83.19 117 SER A CA 1
ATOM 890 C C . SER A 1 117 ? -5.082 15.019 7.379 1.00 83.19 117 SER A C 1
ATOM 892 O O . SER A 1 117 ? -4.191 15.855 7.253 1.00 83.19 117 SER A O 1
ATOM 894 N N . LYS A 1 118 ? -5.295 14.075 6.451 1.00 78.50 118 LYS A N 1
ATOM 895 C CA . LYS A 1 118 ? -4.471 13.923 5.238 1.00 78.50 118 LYS A CA 1
ATOM 896 C C . LYS A 1 118 ? -5.342 13.534 4.034 1.00 78.50 118 LYS A C 1
ATOM 898 O O . LYS A 1 118 ? -5.820 12.396 3.996 1.00 78.50 118 LYS A O 1
ATOM 903 N N . PRO A 1 119 ? -5.537 14.419 3.038 1.00 73.25 119 PRO A N 1
ATOM 904 C CA . PRO A 1 119 ? -6.333 14.095 1.854 1.00 73.25 119 PRO A CA 1
ATOM 905 C C . PRO A 1 119 ? -5.705 12.948 1.037 1.00 73.25 119 PRO A C 1
ATOM 907 O O . PRO A 1 119 ? -4.501 12.679 1.126 1.00 73.25 119 PRO A O 1
ATOM 910 N N . LEU A 1 120 ? -6.515 12.224 0.254 1.00 67.38 120 LEU A N 1
ATOM 911 C CA . LEU A 1 120 ? -5.998 11.237 -0.706 1.00 67.38 120 LEU A CA 1
ATOM 912 C C . LEU A 1 120 ? -5.241 11.969 -1.818 1.00 67.38 120 LEU A C 1
ATOM 914 O O . LEU A 1 120 ? -5.713 12.989 -2.310 1.00 67.38 120 LEU A O 1
ATOM 918 N N . ALA A 1 121 ? -4.075 11.447 -2.205 1.00 60.19 121 ALA A N 1
ATOM 919 C CA . ALA A 1 121 ? -3.220 12.071 -3.214 1.00 60.19 121 ALA A CA 1
ATOM 920 C C . ALA A 1 121 ? -3.874 12.131 -4.614 1.00 60.19 121 ALA A C 1
ATOM 922 O O . ALA A 1 121 ? -3.519 12.997 -5.404 1.00 60.19 121 ALA A O 1
ATOM 923 N N . ASN A 1 122 ? -4.866 11.274 -4.900 1.00 53.31 122 ASN A N 1
ATOM 924 C CA . ASN A 1 122 ? -5.636 11.287 -6.146 1.00 53.31 122 ASN A CA 1
ATOM 925 C C . ASN A 1 122 ? -7.103 11.687 -5.908 1.00 53.31 122 ASN A C 1
ATOM 927 O O . ASN A 1 122 ? -7.872 10.981 -5.257 1.00 53.31 122 ASN A O 1
ATOM 931 N N . VAL A 1 123 ? -7.501 12.821 -6.497 1.00 42.16 123 VAL A N 1
ATOM 932 C CA . VAL A 1 123 ? -8.839 13.447 -6.392 1.00 42.16 123 VAL A CA 1
ATOM 933 C C . VAL A 1 123 ? -9.953 12.586 -7.018 1.00 42.16 123 VAL A C 1
ATOM 935 O O . VAL A 1 123 ? -11.110 12.673 -6.610 1.00 42.16 123 VAL A O 1
ATOM 938 N N . GLN A 1 124 ? -9.612 11.702 -7.961 1.00 47.22 124 GLN A N 1
ATOM 939 C CA . GLN A 1 124 ? -10.567 10.828 -8.662 1.00 47.22 124 GLN A CA 1
ATOM 940 C C . GLN A 1 12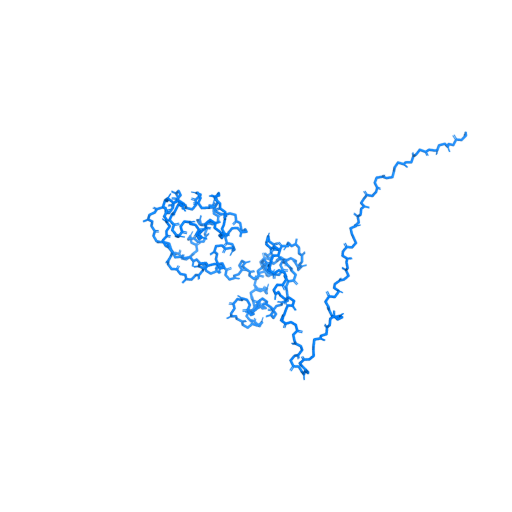4 ? -11.226 9.785 -7.742 1.00 47.22 124 GLN A C 1
ATOM 942 O O . GLN A 1 124 ? -12.359 9.370 -7.989 1.00 47.22 124 GLN A O 1
ATOM 947 N N . ASP A 1 125 ? -10.582 9.434 -6.626 1.00 46.59 125 ASP A N 1
ATOM 948 C CA . ASP A 1 125 ? -11.178 8.552 -5.623 1.00 46.59 125 ASP A CA 1
ATOM 949 C C . ASP A 1 125 ? -12.361 9.205 -4.908 1.00 46.59 125 ASP A C 1
ATOM 951 O O . ASP A 1 125 ? -13.332 8.521 -4.604 1.00 46.59 125 ASP A O 1
ATOM 955 N N . VAL A 1 126 ? -12.330 10.522 -4.681 1.00 46.19 126 VAL A N 1
ATOM 956 C CA . VAL A 1 126 ? -13.370 11.236 -3.921 1.00 46.19 126 VAL A CA 1
ATOM 957 C C . VAL A 1 126 ? -14.713 11.221 -4.662 1.00 46.19 126 VAL A C 1
ATOM 959 O O . VAL A 1 126 ? -15.762 11.062 -4.043 1.00 46.19 126 VAL A O 1
ATOM 962 N N . GLN A 1 127 ? -14.691 11.302 -5.995 1.00 42.91 127 GLN A N 1
ATOM 963 C CA . GLN A 1 127 ? -15.906 11.362 -6.815 1.00 42.91 127 GLN A CA 1
ATOM 964 C C . GLN A 1 127 ? -16.598 9.998 -6.978 1.00 42.91 127 GLN A C 1
ATOM 966 O O . GLN A 1 127 ? -17.827 9.939 -7.041 1.00 42.91 127 GLN A O 1
ATOM 971 N N . SER A 1 128 ? -15.850 8.886 -6.973 1.00 46.41 128 SER A N 1
ATOM 972 C CA . SER A 1 128 ? -16.455 7.542 -7.004 1.00 46.41 128 SER A CA 1
ATOM 973 C C . SER A 1 128 ? -17.165 7.182 -5.688 1.00 46.41 128 SER A C 1
ATOM 975 O O . SER A 1 128 ? -18.142 6.431 -5.695 1.00 46.41 128 SER A O 1
ATOM 977 N N . ILE A 1 129 ? -16.737 7.775 -4.567 1.00 47.59 129 ILE A N 1
ATOM 978 C CA . ILE A 1 129 ? -17.261 7.504 -3.219 1.00 47.59 129 ILE A CA 1
ATOM 979 C C . ILE A 1 129 ? -18.693 8.038 -3.037 1.00 47.59 129 ILE A C 1
ATOM 981 O O . ILE A 1 129 ? -19.500 7.379 -2.378 1.00 47.59 129 ILE A O 1
ATOM 985 N N . ASN A 1 130 ? -19.041 9.153 -3.686 1.00 43.72 130 ASN A N 1
ATOM 986 C CA . ASN A 1 130 ? -20.372 9.773 -3.582 1.00 43.72 130 ASN A CA 1
ATOM 987 C C . ASN A 1 130 ? -21.430 9.078 -4.462 1.00 43.72 130 ASN A C 1
ATOM 989 O O . ASN A 1 130 ? -22.629 9.131 -4.197 1.00 43.72 130 ASN A O 1
ATOM 993 N N . SER A 1 131 ? -21.009 8.331 -5.488 1.00 45.84 131 SER A N 1
ATOM 994 C CA . SER A 1 131 ? -21.937 7.618 -6.383 1.00 45.84 131 SER A CA 1
ATOM 995 C C . SER A 1 131 ? -22.632 6.398 -5.741 1.00 45.84 131 SER A C 1
ATOM 997 O O . SER A 1 131 ? -23.582 5.849 -6.302 1.00 45.84 131 SER A O 1
ATOM 999 N N . GLY A 1 132 ? -22.196 5.985 -4.542 1.00 42.19 132 GLY A N 1
ATOM 1000 C CA . GLY A 1 132 ? -22.711 4.821 -3.809 1.00 42.19 132 GLY A CA 1
ATOM 1001 C C . GLY A 1 132 ? -23.648 5.130 -2.635 1.00 42.19 132 GLY A C 1
ATOM 1002 O O . GLY A 1 132 ? -24.051 4.199 -1.932 1.00 42.19 132 GLY A O 1
ATOM 1003 N N . ALA A 1 133 ? -24.004 6.395 -2.388 1.00 45.75 133 ALA A N 1
ATOM 1004 C CA . ALA A 1 133 ? -24.874 6.807 -1.283 1.00 45.75 133 ALA A CA 1
ATOM 1005 C C . ALA A 1 133 ? -26.364 6.489 -1.544 1.00 45.75 133 ALA A C 1
ATOM 1007 O O . ALA A 1 133 ? -27.230 7.362 -1.539 1.00 45.75 133 ALA A O 1
ATOM 1008 N N . ARG A 1 134 ? -26.700 5.213 -1.767 1.00 45.81 134 ARG A N 1
ATOM 1009 C CA . ARG A 1 134 ? -28.093 4.747 -1.734 1.00 45.81 134 ARG A CA 1
ATOM 1010 C C . ARG A 1 134 ? -28.463 4.361 -0.306 1.00 45.81 134 ARG A C 1
ATOM 1012 O O . ARG A 1 134 ? -27.852 3.472 0.286 1.00 45.81 134 ARG A O 1
ATOM 1019 N N . CYS A 1 135 ? -29.484 5.016 0.246 1.00 43.28 135 CYS A N 1
ATOM 1020 C CA . CYS A 1 135 ? -30.101 4.592 1.498 1.00 43.28 135 CYS A CA 1
ATOM 1021 C C . CYS A 1 135 ? -30.706 3.191 1.309 1.00 43.28 135 CYS A C 1
ATOM 1023 O O . CYS A 1 135 ? -31.639 3.017 0.523 1.00 43.28 135 CYS A O 1
ATOM 1025 N N . PHE A 1 136 ? -30.188 2.196 2.035 1.00 42.41 136 PHE A N 1
ATOM 1026 C CA . PHE A 1 136 ? -30.626 0.796 1.931 1.00 42.41 136 PHE A CA 1
ATOM 1027 C C . PHE A 1 136 ? -32.102 0.593 2.332 1.00 42.41 136 PHE A C 1
ATOM 1029 O O . PHE A 1 136 ? -32.705 -0.404 1.963 1.00 42.41 136 PHE A O 1
ATOM 1036 N N . CYS A 1 137 ? -32.700 1.550 3.053 1.00 46.38 137 CYS A N 1
ATOM 1037 C CA . CYS A 1 137 ? -34.085 1.473 3.521 1.00 46.38 137 CYS A CA 1
ATOM 1038 C C . CYS A 1 137 ? -35.123 1.824 2.437 1.00 46.38 137 CYS A C 1
ATOM 1040 O O . CYS A 1 137 ? -36.222 1.283 2.448 1.00 46.38 137 CYS A O 1
ATOM 1042 N N . CYS A 1 138 ? -34.806 2.717 1.491 1.00 47.19 138 CYS A N 1
ATOM 1043 C CA . CYS A 1 138 ? -35.829 3.261 0.586 1.00 47.19 138 CYS A CA 1
ATOM 1044 C C . CYS A 1 138 ? -35.372 3.527 -0.854 1.00 47.19 138 CYS A C 1
ATOM 1046 O O . CYS A 1 138 ? -36.167 4.034 -1.642 1.00 47.19 138 CYS A O 1
ATOM 1048 N N . GLY A 1 139 ? -34.120 3.229 -1.224 1.00 49.03 139 GLY A N 1
ATOM 1049 C CA . GLY A 1 139 ? -33.627 3.368 -2.604 1.00 49.03 139 GLY A CA 1
ATOM 1050 C C . GLY A 1 139 ? -33.549 4.804 -3.145 1.00 49.03 139 GLY A C 1
ATOM 1051 O O . GLY A 1 139 ? -33.047 5.001 -4.249 1.00 49.03 139 GLY A O 1
ATOM 1052 N N . HIS A 1 140 ? -33.991 5.805 -2.380 1.00 44.06 140 HIS A N 1
ATOM 1053 C CA . HIS A 1 140 ? -33.940 7.208 -2.768 1.00 44.06 140 HIS A CA 1
ATOM 1054 C C . HIS A 1 140 ? -32.550 7.799 -2.501 1.00 44.06 140 HIS A C 1
ATOM 1056 O O . HIS A 1 140 ? -31.951 7.601 -1.439 1.00 44.06 140 HIS A O 1
ATOM 1062 N N . TYR A 1 141 ? -32.049 8.519 -3.502 1.00 48.22 141 TYR A N 1
ATOM 1063 C CA . TYR A 1 141 ? -30.880 9.385 -3.419 1.00 48.22 141 TYR A CA 1
ATOM 1064 C C . TYR A 1 141 ? -31.228 10.586 -2.528 1.00 48.22 141 TYR A C 1
ATOM 1066 O O . TYR A 1 141 ? -32.207 11.275 -2.806 1.00 48.22 141 TYR A O 1
ATOM 1074 N N . ASN A 1 142 ? -30.475 10.809 -1.446 1.00 47.44 142 ASN A N 1
ATOM 1075 C CA . ASN A 1 142 ? -30.627 11.998 -0.604 1.00 47.44 142 ASN A CA 1
ATOM 1076 C C . ASN A 1 142 ? -29.395 12.907 -0.785 1.00 47.44 142 ASN A C 1
ATOM 1078 O O . ASN A 1 142 ? -28.379 12.657 -0.131 1.00 47.44 142 ASN A O 1
ATOM 1082 N N . PRO A 1 143 ? -29.467 13.933 -1.654 1.00 44.47 143 PRO A N 1
ATOM 1083 C CA . PRO A 1 143 ? -28.346 14.839 -1.914 1.00 44.47 143 PRO A CA 1
ATOM 1084 C C . PRO A 1 143 ? -27.994 15.757 -0.731 1.00 44.47 143 PRO A C 1
ATOM 1086 O O . PRO A 1 143 ? -26.908 16.324 -0.704 1.00 44.47 143 PRO A O 1
ATOM 1089 N N . GLU A 1 144 ? -28.862 15.896 0.274 1.00 45.50 144 GLU A N 1
ATOM 1090 C CA . GLU A 1 144 ? -28.690 16.879 1.357 1.00 45.50 144 GLU A CA 1
ATOM 1091 C C . GLU A 1 144 ? -27.801 16.381 2.511 1.00 45.50 144 GLU A C 1
ATOM 1093 O O . GLU A 1 144 ? -27.498 17.128 3.438 1.00 45.50 144 GLU A O 1
ATOM 1098 N N . ARG A 1 145 ? -27.355 15.116 2.480 1.00 47.34 145 ARG A N 1
ATOM 1099 C CA . ARG A 1 145 ? -26.451 14.556 3.505 1.00 47.34 145 ARG A CA 1
ATOM 1100 C C . ARG A 1 145 ? -24.962 14.727 3.194 1.00 47.34 145 ARG A C 1
ATOM 1102 O O . ARG A 1 145 ? -24.145 14.404 4.055 1.00 47.34 145 ARG A O 1
ATOM 1109 N N . GLU A 1 146 ? -24.614 15.190 1.992 1.00 43.53 146 GLU A N 1
ATOM 1110 C CA . GLU A 1 146 ? -23.227 15.276 1.505 1.00 43.53 146 GLU A CA 1
ATOM 1111 C C . GLU A 1 146 ? -22.627 16.684 1.528 1.00 43.53 146 GLU A C 1
ATOM 1113 O O . GLU A 1 146 ? -21.426 16.827 1.296 1.00 43.53 146 GLU A O 1
ATOM 1118 N N . THR A 1 147 ? -23.384 17.721 1.890 1.00 41.22 147 THR A N 1
ATOM 1119 C CA . THR A 1 147 ? -22.772 19.020 2.182 1.00 41.22 147 THR A CA 1
ATOM 1120 C C . THR A 1 147 ? -22.123 18.958 3.563 1.00 41.22 147 THR A C 1
ATOM 1122 O O . THR A 1 147 ? -22.688 19.388 4.570 1.00 41.22 147 THR A O 1
ATOM 1125 N N . LEU A 1 148 ? -20.912 18.399 3.619 1.00 44.72 148 LEU A N 1
ATOM 1126 C CA . LEU A 1 148 ? -19.933 18.857 4.600 1.00 44.72 148 LEU A CA 1
ATOM 1127 C C . LEU A 1 148 ? -19.886 20.388 4.483 1.00 44.72 148 LEU A C 1
ATOM 1129 O O . LEU A 1 148 ? -19.857 20.878 3.350 1.00 44.72 148 LEU A O 1
ATOM 1133 N N . PRO A 1 149 ? -19.925 21.149 5.593 1.00 36.38 149 PRO A N 1
ATOM 1134 C CA . PRO A 1 149 ? -19.769 22.588 5.506 1.00 36.38 149 PRO A CA 1
ATOM 1135 C C . PRO A 1 149 ? -18.464 22.855 4.766 1.00 36.38 149 PRO A C 1
ATOM 1137 O O . PRO A 1 149 ? -17.417 22.306 5.119 1.00 36.38 149 PRO A O 1
ATOM 1140 N N . GLU A 1 150 ? -18.585 23.631 3.694 1.00 36.06 150 GLU A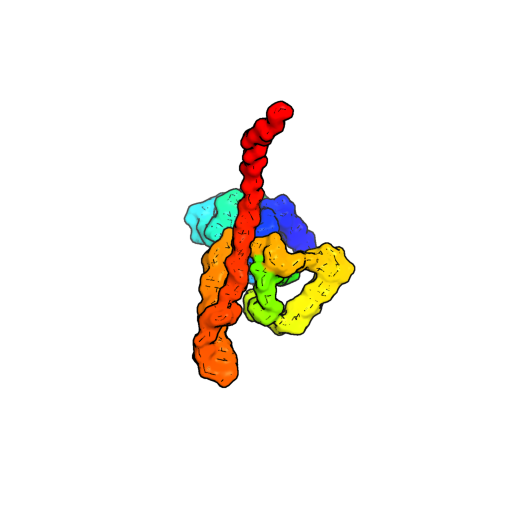 N 1
ATOM 1141 C CA . GLU A 1 150 ? -17.483 24.194 2.938 1.00 36.06 150 GLU A CA 1
ATOM 1142 C C . GLU A 1 150 ? -16.443 24.661 3.957 1.00 36.06 150 GLU A C 1
ATOM 1144 O O . GLU A 1 150 ? -16.752 25.472 4.835 1.00 36.06 150 GLU A O 1
ATOM 1149 N N . VAL A 1 151 ? -15.253 24.053 3.936 1.00 43.41 151 VAL A N 1
ATOM 1150 C CA . VAL A 1 151 ? -14.142 24.501 4.771 1.00 43.41 151 VAL A CA 1
ATOM 1151 C C . VAL A 1 151 ? -13.855 25.912 4.290 1.00 43.41 151 VAL A C 1
ATOM 1153 O O . VAL A 1 151 ? -13.183 26.100 3.279 1.00 43.41 151 VAL A O 1
ATOM 1156 N N . GLN A 1 152 ? -14.445 26.900 4.964 1.00 38.56 152 GLN A N 1
ATOM 1157 C CA . GLN A 1 152 ? -14.151 28.296 4.721 1.00 38.56 152 GLN A CA 1
ATOM 1158 C C . GLN A 1 152 ? -12.650 28.426 4.922 1.00 38.56 152 GLN A C 1
ATOM 1160 O O . GLN A 1 152 ? -12.133 28.217 6.021 1.00 38.56 152 GLN A O 1
ATOM 1165 N N . HIS A 1 153 ? -11.953 28.689 3.820 1.00 38.72 153 HIS A N 1
ATOM 1166 C CA . HIS A 1 153 ? -10.580 29.135 3.845 1.00 38.72 153 HIS A CA 1
ATOM 1167 C C . HIS A 1 153 ? -10.524 30.301 4.827 1.00 38.72 153 HIS A C 1
ATOM 1169 O O . HIS A 1 153 ? -11.021 31.388 4.537 1.00 38.72 153 HIS A O 1
ATOM 1175 N N . ILE A 1 154 ? -9.946 30.068 6.005 1.00 41.00 154 ILE A N 1
ATOM 1176 C CA . ILE A 1 154 ? -9.518 31.153 6.873 1.00 41.00 154 ILE A CA 1
ATOM 1177 C C . ILE A 1 154 ? -8.338 31.773 6.130 1.00 41.00 154 ILE A C 1
ATOM 1179 O O . ILE A 1 154 ? -7.192 31.349 6.274 1.00 41.00 154 ILE A O 1
ATOM 1183 N N . ALA A 1 155 ? -8.649 32.706 5.233 1.00 35.91 155 ALA A N 1
ATOM 1184 C CA . ALA A 1 155 ? -7.679 33.633 4.701 1.00 35.91 155 ALA A CA 1
ATOM 1185 C C . ALA A 1 155 ? -7.151 34.413 5.905 1.00 35.91 155 ALA A C 1
ATOM 1187 O O . ALA A 1 155 ? -7.880 35.192 6.518 1.00 35.91 155 ALA A O 1
ATOM 1188 N N . ALA A 1 156 ? -5.897 34.162 6.274 1.00 39.28 156 ALA A N 1
ATOM 1189 C CA . ALA A 1 156 ? -5.137 35.116 7.055 1.00 39.28 156 ALA A CA 1
ATOM 1190 C C . ALA A 1 156 ? -5.029 36.375 6.185 1.00 39.28 156 ALA A C 1
ATOM 1192 O O . ALA A 1 156 ? -4.249 36.422 5.237 1.00 39.28 156 ALA A O 1
ATOM 1193 N N . GLN A 1 157 ? -5.919 37.336 6.421 1.00 43.97 157 GLN A N 1
ATOM 1194 C CA . GLN A 1 157 ? -5.785 38.675 5.876 1.00 43.97 157 GLN A CA 1
ATOM 1195 C C . GLN A 1 157 ? -4.731 39.376 6.724 1.00 43.97 157 GLN A C 1
ATOM 1197 O O . GLN A 1 157 ? -4.984 39.722 7.878 1.00 43.97 157 GLN A O 1
ATOM 1202 N N . ASP A 1 158 ? -3.545 39.540 6.144 1.00 42.88 158 ASP A N 1
ATOM 1203 C CA . ASP A 1 158 ? -2.571 40.527 6.584 1.00 42.88 158 ASP A CA 1
ATOM 1204 C C . ASP A 1 158 ? -3.241 41.905 6.490 1.00 42.88 158 ASP A C 1
ATOM 1206 O O . ASP A 1 158 ? -3.447 42.459 5.410 1.00 42.88 158 ASP A O 1
ATOM 1210 N N . GLY A 1 159 ? -3.690 42.404 7.639 1.00 41.34 159 GLY A N 1
ATOM 1211 C CA . GLY A 1 159 ? -4.264 43.731 7.782 1.00 41.34 159 GLY A CA 1
ATOM 1212 C C . GLY A 1 159 ? -3.161 44.751 8.017 1.00 41.34 159 GLY A C 1
ATOM 1213 O O . GLY A 1 159 ? -2.686 44.898 9.142 1.00 41.34 159 GLY A O 1
ATOM 1214 N N . ASP A 1 160 ? -2.803 45.475 6.960 1.00 40.91 160 ASP A N 1
ATOM 1215 C CA . ASP A 1 160 ? -2.204 46.803 7.052 1.00 40.91 160 ASP A CA 1
ATOM 1216 C C . ASP A 1 160 ? -3.083 47.702 7.940 1.00 40.91 160 ASP A C 1
ATOM 1218 O O . ASP A 1 160 ? -4.241 47.980 7.621 1.00 40.91 160 ASP A O 1
ATOM 1222 N N . LEU A 1 161 ? -2.526 48.198 9.046 1.00 43.22 161 LEU A N 1
ATOM 1223 C CA . LEU A 1 161 ? -3.065 49.339 9.784 1.00 43.22 161 LEU A CA 1
ATOM 1224 C C . LEU A 1 161 ? -2.151 50.540 9.539 1.00 43.22 161 LEU A C 1
ATOM 1226 O O . LEU A 1 161 ? -1.148 50.736 10.222 1.00 43.22 161 LEU A O 1
ATOM 1230 N N . VAL A 1 162 ? -2.526 51.356 8.554 1.00 43.66 162 VAL A N 1
ATOM 1231 C CA . VAL A 1 162 ? -2.069 52.743 8.414 1.00 43.66 162 VAL A CA 1
ATOM 1232 C C . VAL A 1 162 ? -3.182 53.656 8.935 1.00 43.66 162 VAL A C 1
ATOM 1234 O O . VAL A 1 162 ? -4.312 53.571 8.463 1.00 43.66 162 VAL A O 1
ATOM 1237 N N . GLY A 1 163 ? -2.859 54.550 9.874 1.00 38.00 163 GLY A N 1
ATOM 1238 C CA . GLY A 1 163 ? -3.742 55.639 10.318 1.00 38.00 163 GLY A CA 1
ATOM 1239 C C . GLY A 1 163 ? -3.481 56.040 11.771 1.00 38.00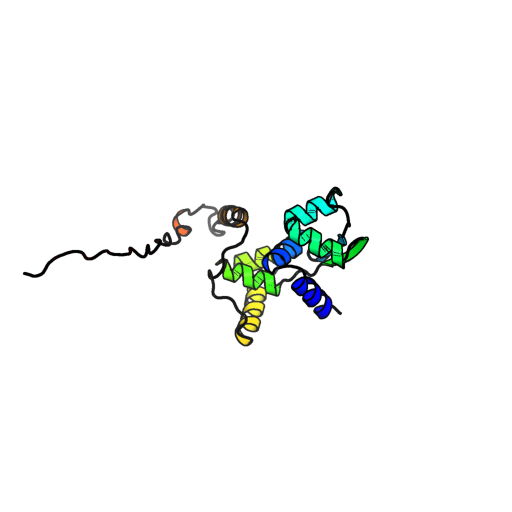 163 GLY A C 1
ATOM 1240 O O . GLY A 1 163 ? -3.923 55.356 12.681 1.00 38.00 163 GLY A O 1
ATOM 1241 N N . GLN A 1 164 ? -2.600 57.016 12.007 1.00 41.91 164 GLN A N 1
ATOM 1242 C CA . GLN A 1 164 ? -2.975 58.397 12.359 1.00 41.91 164 GLN A CA 1
ATOM 1243 C C . GLN A 1 164 ? -3.584 58.529 13.765 1.00 41.91 164 GLN A C 1
ATOM 1245 O O . GLN A 1 164 ? -4.757 58.248 13.979 1.00 41.91 164 GLN A O 1
ATOM 1250 N N . ILE A 1 165 ? -2.774 59.031 14.699 1.00 46.75 165 ILE A N 1
ATOM 1251 C CA . ILE A 1 165 ? -3.251 59.759 15.875 1.00 46.75 165 ILE A CA 1
ATOM 1252 C C . ILE A 1 165 ? -2.500 61.091 15.874 1.00 46.75 165 ILE A C 1
ATOM 1254 O O . ILE A 1 165 ? -1.288 61.115 15.642 1.00 46.75 165 ILE A O 1
ATOM 1258 N N . GLU A 1 166 ? -3.289 62.148 16.022 1.00 44.56 166 GLU A N 1
ATOM 1259 C CA . GLU A 1 166 ? -2.933 63.566 16.125 1.00 44.56 166 GLU A CA 1
ATOM 1260 C C . GLU A 1 166 ? -1.915 63.876 17.232 1.00 44.56 166 GLU A C 1
ATOM 1262 O O . GLU A 1 166 ? -1.913 63.170 18.270 1.00 44.56 166 GLU A O 1
#

Sequence (166 aa):
MKSEFKSLLSDILSEDQLIAFAEEFGGTRLYVPCKPSTQMGKAIIAAIGEEGFTQLSTFFGQDYIRVPLLIILRANRYRGAGLSNAVIGRRLGMTETGVNKIFSNLAAKGELLPKGSKPLANVQDVQSINSGARCFCCGHYNPERETLPEVQHIAAQDGDLVGQIE

Radius of gyration: 21.16 Å; chains: 1; bounding box: 53×76×44 Å